Protein AF-A0A059BE63-F1 (afdb_monomer_lite)

pLDDT: mean 79.91, std 13.79, range [53.84, 94.5]

Sequence (77 aa):
MQCEGSNLLLGNSTSTSCNRTTCAYAGYMNQTILTVLVNDNTCPVSNSFAMKDSFRAFSWNVFLILILPLLSFHHIQ

Structure (mmCIF, N/CA/C/O backbone):
data_AF-A0A059BE63-F1
#
_entry.id   AF-A0A059BE63-F1
#
loop_
_atom_site.group_PDB
_atom_site.id
_atom_site.type_symbol
_atom_site.label_atom_id
_atom_site.label_alt_id
_atom_site.label_comp_id
_atom_site.label_asym_id
_atom_site.label_entity_id
_atom_site.label_seq_id
_atom_site.pdbx_PDB_ins_code
_atom_site.Cartn_x
_atom_site.Cartn_y
_atom_site.Cartn_z
_atom_site.occupancy
_atom_site.B_iso_or_equiv
_atom_site.auth_seq_id
_atom_site.auth_comp_id
_atom_site.auth_asym_id
_atom_site.auth_atom_id
_atom_site.pdbx_PDB_model_num
ATOM 1 N N . MET A 1 1 ? -7.607 3.985 14.780 1.00 82.12 1 MET A N 1
ATOM 2 C CA . MET A 1 1 ? -8.065 2.585 14.911 1.00 82.12 1 MET A CA 1
ATOM 3 C C . MET A 1 1 ? -6.908 1.661 14.568 1.00 82.12 1 MET A C 1
ATOM 5 O O . MET A 1 1 ? -6.239 1.911 13.569 1.00 82.12 1 MET A O 1
ATOM 9 N N . GLN A 1 2 ? -6.610 0.703 15.444 1.00 87.38 2 GLN A N 1
ATOM 10 C CA . GLN A 1 2 ? -5.551 -0.293 15.258 1.00 87.38 2 GLN A CA 1
ATOM 11 C C . GLN A 1 2 ? -6.131 -1.517 14.545 1.00 87.38 2 GLN A C 1
ATOM 13 O O . GLN A 1 2 ? -7.303 -1.832 14.743 1.00 87.38 2 GLN A O 1
ATOM 18 N N . CYS A 1 3 ? -5.326 -2.167 13.710 1.00 90.25 3 CYS A N 1
ATOM 19 C CA . CYS A 1 3 ? -5.692 -3.428 13.090 1.00 90.25 3 CYS A CA 1
ATOM 20 C C . CYS A 1 3 ? -5.565 -4.604 14.061 1.00 90.25 3 CYS A C 1
ATOM 22 O O . CYS A 1 3 ? -4.507 -4.793 14.659 1.00 90.25 3 CYS A O 1
ATOM 24 N N . GLU A 1 4 ? -6.602 -5.439 14.127 1.00 86.00 4 GLU A N 1
ATOM 25 C CA . GLU A 1 4 ? -6.590 -6.722 14.844 1.00 86.00 4 GLU A CA 1
ATOM 26 C C . GLU A 1 4 ? -5.372 -7.573 14.447 1.00 86.00 4 GLU A C 1
ATOM 28 O O . GLU A 1 4 ? -5.093 -7.765 13.264 1.00 86.00 4 GLU A O 1
ATOM 33 N N . GLY A 1 5 ? -4.623 -8.071 15.436 1.00 84.81 5 GLY A N 1
ATOM 34 C CA . GLY A 1 5 ? -3.443 -8.915 15.207 1.00 84.81 5 GLY A CA 1
ATOM 35 C C . GLY A 1 5 ? -2.146 -8.171 14.861 1.00 84.81 5 GLY A C 1
ATOM 36 O O . GLY A 1 5 ? -1.155 -8.815 14.517 1.00 84.81 5 GLY A O 1
ATOM 37 N N . SER A 1 6 ? -2.105 -6.836 14.959 1.00 88.38 6 SER A N 1
ATOM 38 C CA . SER A 1 6 ? -0.866 -6.068 14.768 1.00 88.38 6 SER A CA 1
ATOM 39 C C . SER A 1 6 ? -0.845 -4.752 15.545 1.00 88.38 6 SER A C 1
ATOM 41 O O . SER A 1 6 ? -1.875 -4.237 15.960 1.00 88.38 6 SER A O 1
ATOM 43 N N . ASN A 1 7 ? 0.336 -4.138 15.651 1.00 91.31 7 ASN A N 1
ATOM 44 C CA . ASN A 1 7 ? 0.467 -2.779 16.182 1.00 91.31 7 ASN A CA 1
ATOM 45 C C . ASN A 1 7 ? 0.250 -1.683 15.119 1.00 91.31 7 ASN A C 1
ATOM 47 O O . ASN A 1 7 ? 0.530 -0.510 15.374 1.00 91.31 7 ASN A O 1
ATOM 51 N N . LEU A 1 8 ? -0.233 -2.040 13.924 1.00 90.62 8 LEU A N 1
ATOM 52 C CA . LEU A 1 8 ? -0.442 -1.098 12.829 1.00 90.62 8 LEU A CA 1
ATOM 53 C C . LEU A 1 8 ? -1.746 -0.323 13.016 1.00 90.62 8 LEU A C 1
ATOM 55 O O . LEU A 1 8 ? -2.807 -0.886 13.275 1.00 90.62 8 LEU A O 1
ATOM 59 N N . LEU A 1 9 ? -1.661 0.991 12.842 1.00 93.25 9 LEU A N 1
ATOM 60 C CA . LEU A 1 9 ? -2.817 1.877 12.759 1.00 93.25 9 LEU A CA 1
ATOM 61 C C . LEU A 1 9 ? -3.335 1.915 11.322 1.00 93.25 9 LEU A C 1
ATOM 63 O O . LEU A 1 9 ? -2.559 1.710 10.391 1.00 93.25 9 LEU A O 1
ATOM 67 N N . LEU A 1 10 ? -4.620 2.220 11.138 1.00 92.75 10 LEU A N 1
ATOM 68 C CA . LEU A 1 10 ? -5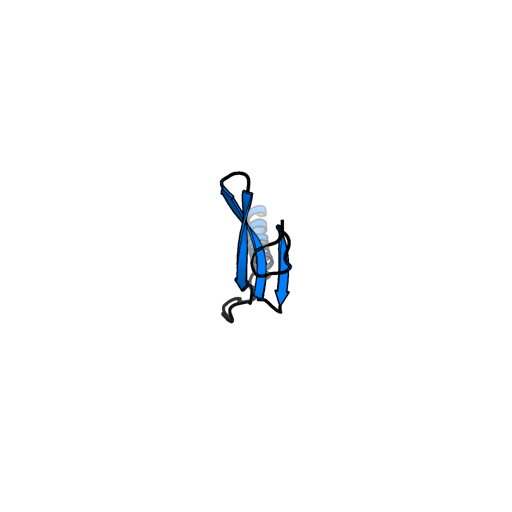.209 2.396 9.808 1.00 92.75 10 LEU A CA 1
ATOM 69 C C . LEU A 1 10 ? -4.360 3.314 8.922 1.00 92.75 10 LEU A C 1
ATOM 71 O O . LEU A 1 10 ? -4.027 4.430 9.318 1.00 92.75 10 LEU A O 1
ATOM 75 N N . GLY A 1 11 ? -4.057 2.838 7.716 1.00 89.25 11 GLY A N 1
ATOM 76 C CA . GLY A 1 11 ? -3.240 3.538 6.727 1.00 89.25 11 GLY A CA 1
ATOM 77 C C . GLY A 1 11 ? -1.735 3.389 6.948 1.00 89.25 11 GLY A C 1
ATOM 78 O O . GLY A 1 11 ? -0.960 3.763 6.072 1.00 89.25 11 GLY A O 1
ATOM 79 N N . ASN A 1 12 ? -1.308 2.823 8.079 1.00 93.62 12 ASN A N 1
ATOM 80 C CA . ASN A 1 12 ? 0.096 2.584 8.362 1.00 93.62 12 ASN A CA 1
ATOM 81 C C . ASN A 1 12 ? 0.544 1.238 7.783 1.00 93.62 12 ASN A C 1
ATOM 83 O O . ASN A 1 12 ? -0.211 0.256 7.774 1.00 93.62 12 ASN A O 1
ATOM 87 N N . SER A 1 13 ? 1.794 1.193 7.333 1.00 90.94 13 SER A N 1
ATOM 88 C CA . SER A 1 13 ? 2.387 -0.004 6.746 1.00 90.94 13 SER A CA 1
ATOM 89 C C . SER A 1 13 ? 3.761 -0.277 7.333 1.00 90.94 13 SER A C 1
ATOM 91 O O . SER A 1 13 ? 4.572 0.633 7.486 1.00 90.94 13 SER A O 1
ATOM 93 N N . THR A 1 14 ? 4.055 -1.545 7.580 1.00 92.50 14 THR A N 1
ATOM 94 C CA . THR A 1 14 ? 5.406 -2.031 7.872 1.00 92.50 14 THR A CA 1
ATOM 95 C C . THR A 1 14 ? 5.928 -2.803 6.678 1.00 92.50 14 THR A C 1
ATOM 97 O O . THR A 1 14 ? 5.197 -3.585 6.075 1.00 92.50 14 THR A O 1
ATOM 100 N N . SER A 1 15 ? 7.192 -2.579 6.332 1.00 90.19 15 SER A N 1
ATOM 101 C CA . SER A 1 15 ? 7.834 -3.236 5.193 1.00 90.19 15 SER A CA 1
ATOM 102 C C . SER A 1 15 ? 9.036 -4.028 5.686 1.00 90.19 15 SER A C 1
ATOM 104 O O . SER A 1 15 ? 9.898 -3.473 6.367 1.00 90.19 15 SER A O 1
ATOM 106 N N . THR A 1 16 ? 9.102 -5.302 5.320 1.00 89.25 16 THR A N 1
ATOM 107 C CA . THR A 1 16 ? 10.240 -6.180 5.589 1.00 89.25 16 THR A CA 1
ATOM 108 C C . THR A 1 16 ? 10.758 -6.669 4.244 1.00 89.25 16 THR A C 1
ATOM 110 O O . THR A 1 16 ? 10.151 -7.534 3.611 1.00 89.25 16 THR A O 1
ATOM 113 N N . SER A 1 17 ? 11.870 -6.086 3.782 1.00 87.88 17 SER A N 1
ATOM 114 C CA . SER A 1 17 ? 12.333 -6.233 2.395 1.00 87.88 17 SER A CA 1
ATOM 115 C C . SER A 1 17 ? 11.240 -5.771 1.416 1.00 87.88 17 SER A C 1
ATOM 117 O O . SER A 1 17 ? 10.813 -4.621 1.494 1.00 87.88 17 SER A O 1
ATOM 119 N N . CYS A 1 18 ? 10.771 -6.639 0.524 1.00 88.44 18 CYS A N 1
ATOM 120 C CA . CYS A 1 18 ? 9.704 -6.342 -0.424 1.00 88.44 18 CYS A CA 1
ATOM 121 C C . CYS A 1 18 ? 8.329 -6.917 -0.039 1.00 88.44 18 CYS A C 1
ATOM 123 O O . CYS A 1 18 ? 7.370 -6.743 -0.786 1.00 88.44 18 CYS A O 1
ATOM 125 N N . ASN A 1 19 ? 8.197 -7.505 1.155 1.00 91.62 19 ASN A N 1
ATOM 126 C CA . ASN A 1 19 ? 6.890 -7.758 1.756 1.00 91.62 19 ASN A CA 1
ATOM 127 C C . ASN A 1 19 ? 6.439 -6.528 2.547 1.00 91.62 19 ASN A C 1
ATOM 129 O O . ASN A 1 19 ? 7.135 -6.072 3.457 1.00 91.62 19 ASN A O 1
ATOM 133 N N . ARG A 1 20 ? 5.256 -6.015 2.226 1.00 92.06 20 ARG A N 1
ATOM 134 C CA . ARG A 1 20 ? 4.617 -4.890 2.900 1.00 92.06 20 ARG A CA 1
ATOM 135 C C . ARG A 1 20 ? 3.320 -5.359 3.542 1.00 92.06 20 ARG A C 1
ATOM 137 O O . ARG A 1 20 ? 2.423 -5.842 2.863 1.00 92.06 20 ARG A O 1
ATOM 144 N N . THR A 1 21 ? 3.196 -5.154 4.844 1.00 93.56 21 THR A N 1
ATOM 145 C CA . THR A 1 21 ? 1.950 -5.366 5.580 1.00 93.56 21 THR A CA 1
ATOM 146 C C . THR A 1 21 ? 1.320 -4.011 5.861 1.00 93.56 21 THR A C 1
ATOM 148 O O . THR A 1 21 ? 1.957 -3.144 6.458 1.00 93.56 21 THR A O 1
ATOM 151 N N . THR A 1 22 ? 0.081 -3.807 5.430 1.00 94.06 22 THR A N 1
ATOM 152 C CA . THR A 1 22 ? -0.657 -2.549 5.580 1.00 94.06 22 THR A CA 1
ATOM 153 C C . THR A 1 22 ? -1.940 -2.787 6.354 1.00 94.06 22 THR A C 1
ATOM 155 O O . THR A 1 22 ? -2.662 -3.744 6.083 1.00 94.06 22 THR A O 1
ATOM 158 N N . CYS A 1 23 ? -2.255 -1.896 7.291 1.00 94.50 23 CYS A N 1
ATOM 159 C CA . CYS A 1 23 ? -3.563 -1.884 7.930 1.00 94.50 23 CYS A CA 1
ATOM 160 C C . CYS A 1 23 ? -4.560 -1.101 7.068 1.00 94.50 23 CYS A C 1
ATOM 162 O O . CYS A 1 23 ? -4.462 0.125 6.956 1.00 94.50 23 CYS A O 1
ATOM 164 N N . ALA A 1 24 ? -5.512 -1.800 6.456 1.00 93.94 24 ALA A N 1
ATOM 165 C CA . ALA A 1 24 ? -6.504 -1.223 5.557 1.00 93.94 24 ALA A CA 1
ATOM 166 C C . ALA A 1 24 ? -7.906 -1.199 6.182 1.00 93.94 24 ALA A C 1
ATOM 168 O O . ALA A 1 24 ? -8.218 -1.922 7.129 1.00 93.94 24 ALA A O 1
ATOM 169 N N . TYR A 1 25 ? -8.762 -0.341 5.633 1.00 94.44 25 TYR A N 1
ATOM 170 C CA . TYR A 1 25 ? -10.175 -0.272 5.987 1.00 94.44 25 TYR A CA 1
ATOM 171 C C . TYR A 1 25 ? -10.920 -1.453 5.353 1.00 94.44 25 TYR A C 1
ATOM 173 O O . TYR A 1 25 ? -10.836 -1.648 4.143 1.00 94.44 25 TYR A O 1
ATOM 181 N N . ALA A 1 26 ? -11.655 -2.217 6.160 1.00 93.50 26 ALA A N 1
ATOM 182 C CA . ALA A 1 26 ? -12.409 -3.390 5.714 1.00 93.50 26 ALA A CA 1
ATOM 183 C C . ALA A 1 26 ? -13.923 -3.140 5.615 1.00 93.50 26 ALA A C 1
ATOM 185 O O . ALA A 1 26 ? -14.643 -3.940 5.024 1.00 93.50 26 ALA A O 1
ATOM 186 N N . GLY A 1 27 ? -14.422 -2.047 6.194 1.00 93.06 27 GLY A N 1
ATOM 187 C CA . GLY A 1 27 ? -15.845 -1.727 6.192 1.00 93.06 27 GLY A CA 1
ATOM 188 C C . GLY A 1 27 ? -16.293 -1.019 7.460 1.00 93.06 27 GLY A C 1
ATOM 189 O O . GLY A 1 27 ? -15.497 -0.676 8.332 1.00 93.06 27 GLY A O 1
ATOM 190 N N . TYR A 1 28 ? -17.599 -0.828 7.568 1.00 93.25 28 TYR A N 1
ATOM 191 C CA . TYR A 1 28 ? -18.243 -0.264 8.742 1.00 93.25 28 TYR A CA 1
ATOM 192 C C . TYR A 1 28 ? -19.470 -1.101 9.071 1.00 93.25 28 TYR A C 1
ATOM 194 O O . TYR A 1 28 ? -20.296 -1.374 8.200 1.00 93.25 28 TYR A O 1
ATOM 202 N N . MET A 1 29 ? -19.578 -1.520 10.326 1.00 94.00 29 MET A N 1
ATOM 203 C CA . MET A 1 29 ? -20.683 -2.338 10.806 1.00 94.00 29 MET A CA 1
ATOM 204 C C . MET A 1 29 ? -21.016 -1.931 12.236 1.00 94.00 29 MET A C 1
ATOM 206 O O . MET A 1 29 ? -20.120 -1.821 13.067 1.00 94.00 29 MET A O 1
ATOM 210 N N . ASN A 1 30 ? -22.302 -1.715 12.530 1.00 93.62 30 ASN A N 1
ATOM 211 C CA . ASN A 1 30 ? -22.796 -1.428 13.882 1.00 93.62 30 ASN A CA 1
ATOM 212 C C . ASN A 1 30 ? -21.971 -0.359 14.623 1.00 93.62 30 ASN A C 1
ATOM 214 O O . ASN A 1 30 ? -21.511 -0.585 15.737 1.00 93.62 30 ASN A O 1
ATOM 218 N N . GLN A 1 31 ? -21.752 0.799 13.996 1.00 91.94 31 GLN A N 1
ATOM 219 C CA . GLN A 1 31 ? -20.989 1.911 14.591 1.00 91.94 31 GLN A CA 1
ATOM 220 C C . 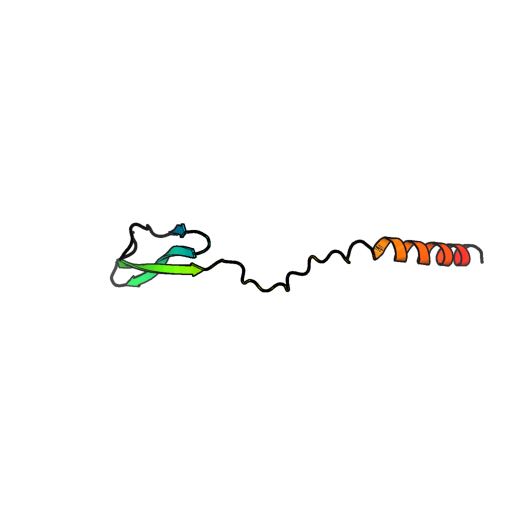GLN A 1 31 ? -19.499 1.651 14.825 1.00 91.94 31 GLN A C 1
ATOM 222 O O . GLN A 1 31 ? -18.808 2.497 15.387 1.00 91.94 31 GLN A O 1
ATOM 227 N N . THR A 1 32 ? -18.981 0.541 14.309 1.00 91.06 32 THR A N 1
ATOM 228 C CA . THR A 1 32 ? -17.581 0.153 14.447 1.00 91.06 32 THR A CA 1
ATOM 229 C C . THR A 1 32 ? -16.927 0.096 13.076 1.00 91.06 32 THR A C 1
ATOM 231 O O . THR A 1 32 ? -17.489 -0.445 12.120 1.00 91.06 32 THR A O 1
ATOM 234 N N . ILE A 1 33 ? -15.726 0.664 12.968 1.00 91.75 33 ILE A N 1
ATOM 235 C CA . ILE A 1 33 ? -14.934 0.561 11.748 1.00 91.75 33 ILE A CA 1
ATOM 236 C C . ILE A 1 33 ? -14.156 -0.752 11.771 1.00 91.75 33 ILE A C 1
ATOM 238 O O . ILE A 1 33 ? -13.388 -1.015 12.696 1.00 91.75 33 ILE A O 1
ATOM 242 N N . LEU A 1 34 ? -14.338 -1.552 10.729 1.00 93.00 34 LEU A N 1
ATOM 243 C CA . LEU A 1 34 ? -13.626 -2.800 10.523 1.00 93.00 34 LEU A CA 1
ATOM 244 C C . LEU A 1 34 ? -12.295 -2.515 9.830 1.00 93.00 34 LEU A C 1
ATOM 246 O O . LEU A 1 34 ? -12.208 -1.719 8.891 1.00 93.00 34 LEU A O 1
ATOM 250 N N . THR A 1 35 ? -11.252 -3.187 10.293 1.00 94.50 35 THR A N 1
ATOM 251 C CA . THR A 1 35 ? -9.902 -3.102 9.740 1.00 94.50 35 THR A CA 1
ATOM 252 C C . THR A 1 35 ? -9.409 -4.482 9.345 1.00 94.50 35 THR A C 1
ATOM 254 O O . THR A 1 35 ? -9.877 -5.486 9.878 1.00 94.50 35 THR A O 1
ATOM 257 N N . VAL A 1 36 ? -8.471 -4.535 8.406 1.00 93.62 36 VAL A N 1
ATOM 258 C CA . VAL A 1 36 ? -7.854 -5.786 7.961 1.00 93.62 36 VAL A CA 1
ATOM 259 C C . VAL A 1 36 ? -6.376 -5.572 7.664 1.00 93.62 36 VAL A C 1
ATOM 261 O O . VAL A 1 36 ? -5.981 -4.518 7.160 1.00 93.62 36 VAL A O 1
ATOM 264 N N . LEU A 1 37 ? -5.554 -6.578 7.964 1.00 94.19 37 LEU A N 1
ATOM 265 C CA . LEU A 1 37 ? -4.174 -6.616 7.493 1.00 94.19 37 LEU A CA 1
ATOM 266 C C . LEU A 1 37 ? -4.147 -7.107 6.052 1.00 94.19 37 LEU A C 1
ATOM 268 O O . LEU A 1 37 ? -4.579 -8.219 5.754 1.00 94.19 37 LEU A O 1
ATOM 272 N N . VAL A 1 38 ? -3.573 -6.291 5.181 1.00 93.00 38 VAL A N 1
ATOM 273 C CA . VAL A 1 38 ? -3.281 -6.650 3.797 1.00 93.00 38 VAL A CA 1
ATOM 274 C C . VAL A 1 38 ? -1.785 -6.882 3.685 1.00 93.00 38 VAL A C 1
ATOM 276 O O . VAL A 1 38 ? -0.995 -6.045 4.125 1.00 93.00 38 VAL A O 1
ATOM 279 N N . ASN A 1 39 ? -1.397 -8.029 3.137 1.00 92.75 39 ASN A N 1
ATOM 280 C CA . ASN A 1 39 ? -0.000 -8.387 2.958 1.00 92.75 39 ASN A CA 1
ATOM 281 C C . ASN A 1 39 ? 0.323 -8.454 1.465 1.00 92.75 39 ASN A C 1
ATOM 283 O O . ASN A 1 39 ? -0.094 -9.387 0.782 1.00 92.75 39 ASN A O 1
ATOM 287 N N . ASP A 1 40 ? 1.083 -7.477 0.987 1.00 89.81 40 ASP A N 1
ATOM 288 C CA . ASP A 1 40 ? 1.457 -7.330 -0.413 1.00 89.81 40 ASP A CA 1
ATOM 289 C C . ASP A 1 40 ? 2.939 -7.666 -0.596 1.00 89.81 40 ASP A C 1
ATOM 291 O O . ASP A 1 40 ? 3.789 -7.219 0.176 1.00 89.81 40 ASP A O 1
ATOM 295 N N . ASN A 1 41 ? 3.267 -8.436 -1.634 1.00 89.19 41 ASN A N 1
ATOM 296 C CA . ASN A 1 41 ? 4.648 -8.679 -2.039 1.00 89.19 41 ASN A CA 1
ATOM 297 C C . ASN A 1 41 ? 4.954 -7.862 -3.295 1.00 89.19 41 ASN A C 1
ATOM 299 O O . ASN A 1 41 ? 4.407 -8.128 -4.364 1.00 89.19 41 ASN A O 1
ATOM 303 N N . THR A 1 42 ? 5.842 -6.882 -3.172 1.00 84.88 42 THR A N 1
ATOM 304 C CA . THR A 1 42 ? 6.274 -6.028 -4.283 1.00 84.88 42 THR A CA 1
ATOM 305 C C . THR A 1 42 ? 7.655 -6.41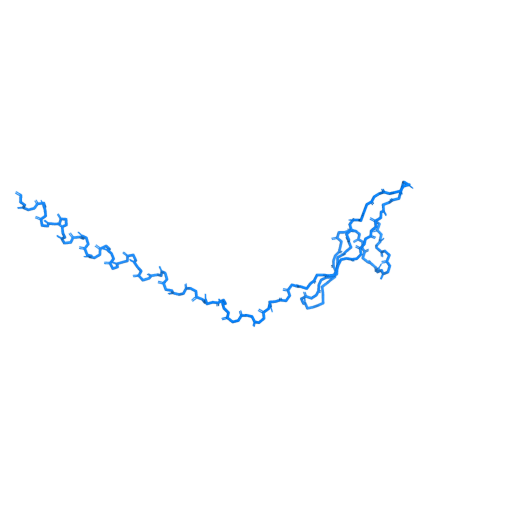9 -4.806 1.00 84.88 42 THR A C 1
ATOM 307 O O . THR A 1 42 ? 8.305 -5.605 -5.466 1.00 84.88 42 THR A O 1
ATOM 310 N N . CYS A 1 43 ? 8.159 -7.618 -4.489 1.00 84.19 43 CYS A N 1
ATOM 311 C CA . CYS A 1 43 ? 9.454 -8.049 -5.003 1.00 84.19 43 CYS A CA 1
ATOM 312 C C . CYS A 1 43 ? 9.380 -8.153 -6.534 1.00 84.19 43 CYS A C 1
ATOM 314 O O . CYS A 1 43 ? 8.399 -8.686 -7.065 1.00 84.19 43 CYS A O 1
ATOM 316 N N . PRO A 1 44 ? 10.411 -7.688 -7.261 1.00 76.25 44 PRO A N 1
ATOM 317 C CA . PRO A 1 44 ? 10.489 -7.942 -8.686 1.00 76.25 44 PRO A CA 1
ATOM 318 C C . PRO A 1 44 ? 10.485 -9.455 -8.901 1.00 76.25 44 PRO A C 1
ATOM 320 O O . PRO A 1 44 ? 11.317 -10.178 -8.350 1.00 76.25 44 PRO A O 1
ATOM 323 N N . VAL A 1 45 ? 9.541 -9.942 -9.703 1.00 73.94 45 VAL A N 1
ATOM 324 C CA . VAL A 1 45 ? 9.638 -11.296 -10.243 1.00 73.94 45 VAL A CA 1
ATOM 325 C C . VAL A 1 45 ? 10.924 -11.328 -11.061 1.00 73.94 45 VAL A C 1
ATOM 327 O O . VAL A 1 45 ? 11.135 -10.437 -11.886 1.00 73.94 45 VAL A O 1
ATOM 330 N N . SER A 1 46 ? 11.784 -12.328 -10.843 1.00 66.44 46 SER A N 1
ATOM 331 C CA . SER A 1 46 ? 12.953 -12.610 -11.688 1.00 66.44 46 SER A CA 1
ATOM 332 C C . SER A 1 46 ? 12.513 -13.060 -13.085 1.00 66.44 46 SER A C 1
ATOM 334 O O . SER A 1 46 ? 12.800 -14.164 -13.525 1.00 66.44 46 SER A O 1
ATOM 336 N N . ASN A 1 47 ? 11.791 -12.203 -13.792 1.00 60.62 47 ASN A N 1
ATOM 337 C CA . ASN A 1 47 ? 11.537 -12.317 -15.206 1.00 60.62 47 ASN A CA 1
ATOM 338 C C . ASN A 1 47 ? 12.551 -11.398 -15.876 1.00 60.62 47 ASN A C 1
ATOM 340 O O . ASN A 1 47 ? 12.396 -10.179 -15.922 1.00 60.62 47 ASN A O 1
ATOM 344 N N . SER A 1 48 ? 13.607 -12.009 -16.397 1.00 59.19 48 SER A N 1
ATOM 345 C CA . SER A 1 48 ? 14.703 -11.404 -17.163 1.00 59.19 48 SER A CA 1
ATOM 346 C C . SER A 1 48 ? 14.262 -10.729 -18.478 1.00 59.19 48 SER A C 1
ATOM 348 O O . SER A 1 48 ? 15.099 -10.391 -19.309 1.00 59.19 48 SER A O 1
ATOM 350 N N . PHE A 1 49 ? 12.962 -10.487 -18.669 1.00 59.94 49 PHE A N 1
ATOM 351 C CA . PHE A 1 49 ? 12.375 -9.868 -19.858 1.00 59.94 49 PHE A CA 1
ATOM 352 C C . PHE A 1 49 ? 12.316 -8.338 -19.799 1.00 59.94 49 PHE A C 1
ATOM 354 O O . PHE A 1 49 ? 11.859 -7.717 -20.757 1.00 59.94 49 PHE A O 1
ATOM 361 N N . ALA A 1 50 ? 12.791 -7.704 -18.722 1.00 59.75 50 ALA A N 1
ATOM 362 C CA . ALA A 1 50 ? 13.056 -6.266 -18.720 1.00 59.75 50 ALA A CA 1
ATOM 363 C C . ALA A 1 50 ? 14.305 -5.984 -19.572 1.00 59.75 50 ALA A C 1
ATOM 365 O O . ALA A 1 50 ? 15.390 -5.688 -19.070 1.00 59.75 50 ALA A O 1
ATOM 366 N N . MET A 1 51 ? 14.163 -6.144 -20.887 1.00 61.72 51 MET A N 1
ATOM 367 C CA . MET A 1 51 ? 15.182 -5.763 -21.845 1.00 61.72 51 MET A CA 1
ATOM 368 C C . MET A 1 51 ? 15.325 -4.246 -21.744 1.00 61.72 51 MET A C 1
ATOM 370 O O . MET A 1 51 ? 14.372 -3.502 -21.970 1.00 61.72 51 MET A O 1
ATOM 374 N N . LYS A 1 52 ? 16.511 -3.782 -21.344 1.00 56.84 52 LYS A N 1
ATOM 375 C CA . LYS A 1 52 ? 16.873 -2.368 -21.418 1.00 56.84 52 LYS A CA 1
ATOM 376 C C . LYS A 1 52 ? 16.732 -1.973 -22.887 1.00 56.84 52 LYS A C 1
ATOM 378 O O . LYS A 1 52 ? 17.543 -2.409 -23.699 1.00 56.84 52 LYS A O 1
ATOM 383 N N . ASP A 1 53 ? 15.689 -1.222 -23.227 1.00 56.62 53 ASP A N 1
ATOM 384 C CA . ASP A 1 53 ? 15.421 -0.782 -24.596 1.00 56.62 53 ASP A CA 1
ATOM 385 C C . ASP A 1 53 ? 16.472 0.263 -25.003 1.00 56.62 53 ASP A C 1
ATOM 387 O O . ASP A 1 53 ? 16.268 1.474 -24.930 1.00 56.62 53 ASP A O 1
ATOM 391 N N . SER A 1 54 ? 17.676 -0.211 -25.335 1.00 58.66 54 SER A N 1
ATOM 392 C CA . SER A 1 54 ? 18.797 0.626 -25.762 1.00 58.66 54 SER A CA 1
ATOM 393 C C . SER A 1 54 ? 18.788 0.888 -27.267 1.00 58.66 54 SER A C 1
ATOM 395 O O . SER A 1 54 ? 19.726 1.500 -27.773 1.00 58.66 54 SER A O 1
ATOM 397 N N . PHE A 1 55 ? 17.768 0.432 -28.000 1.00 57.75 55 PHE A N 1
ATOM 398 C CA . PHE A 1 55 ? 17.759 0.489 -29.465 1.00 57.75 55 PHE A CA 1
ATOM 399 C C . PHE A 1 55 ? 17.011 1.691 -30.046 1.00 57.75 55 PHE A C 1
ATOM 401 O O . PHE A 1 55 ? 17.003 1.882 -31.261 1.00 57.75 55 PHE A O 1
ATOM 408 N N . ARG A 1 56 ? 16.441 2.569 -29.213 1.00 56.31 56 ARG A N 1
ATOM 409 C CA . ARG A 1 56 ? 15.617 3.686 -29.706 1.00 56.31 56 ARG A CA 1
ATOM 410 C C . ARG A 1 56 ? 16.365 4.999 -29.965 1.00 56.31 56 ARG A C 1
ATOM 412 O O . ARG A 1 56 ? 15.783 5.924 -30.524 1.00 56.31 56 ARG A O 1
ATOM 419 N N . ALA A 1 57 ? 17.653 5.084 -29.623 1.00 56.19 57 ALA A N 1
ATOM 420 C CA . ALA A 1 57 ? 18.460 6.291 -29.845 1.00 56.19 57 ALA A CA 1
ATOM 421 C C . ALA A 1 57 ? 19.097 6.375 -31.250 1.00 56.19 57 ALA A C 1
ATOM 423 O O . ALA A 1 57 ? 19.602 7.427 -31.632 1.00 56.19 57 ALA A O 1
ATOM 424 N N . PHE A 1 58 ? 19.063 5.295 -32.040 1.00 56.00 58 PHE A N 1
ATOM 425 C CA . PHE A 1 58 ? 19.785 5.224 -33.319 1.00 56.00 58 PHE A CA 1
ATOM 426 C C . PHE A 1 58 ? 18.945 5.636 -34.548 1.00 56.00 58 PHE A C 1
ATOM 428 O O . PHE A 1 58 ? 19.489 5.896 -35.616 1.00 56.00 58 PHE A O 1
ATOM 435 N N . SER A 1 59 ? 17.616 5.739 -34.415 1.00 64.56 59 SER A N 1
ATOM 436 C CA . SER A 1 59 ? 16.710 5.801 -35.577 1.00 64.56 59 SER A CA 1
ATOM 437 C C . SER A 1 59 ? 16.513 7.191 -36.201 1.00 64.56 59 SER A C 1
ATOM 439 O O . SER A 1 59 ? 16.090 7.270 -37.351 1.00 64.56 59 SER A O 1
ATOM 441 N N . TRP A 1 60 ? 16.788 8.289 -35.489 1.00 60.59 60 TRP A N 1
ATOM 442 C CA . TRP A 1 60 ? 16.405 9.631 -35.965 1.00 60.59 60 TRP A CA 1
ATOM 443 C C . TRP A 1 60 ? 17.480 10.315 -36.818 1.00 60.59 60 TRP A C 1
ATOM 445 O O . TRP A 1 60 ? 17.157 10.935 -37.828 1.00 60.59 60 TRP A O 1
ATOM 455 N N . ASN A 1 61 ? 18.761 10.146 -36.474 1.00 68.12 61 ASN A N 1
ATOM 456 C CA . ASN A 1 61 ? 19.858 10.760 -37.231 1.00 68.12 61 ASN A CA 1
ATOM 457 C C . ASN A 1 61 ? 20.023 10.134 -38.625 1.00 68.12 61 ASN A C 1
ATOM 459 O O . ASN A 1 61 ? 20.270 10.847 -39.591 1.00 68.12 61 ASN A O 1
ATOM 463 N N . VAL A 1 62 ? 19.8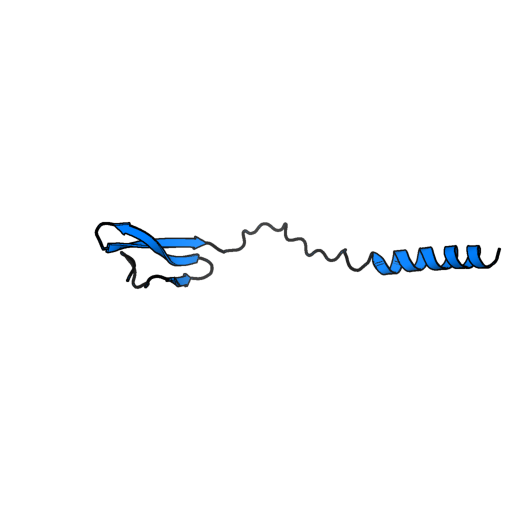26 8.816 -38.750 1.00 68.81 62 VAL A N 1
ATOM 464 C CA . VAL A 1 62 ? 19.927 8.109 -40.040 1.00 68.81 62 VAL A CA 1
ATOM 465 C C . VAL A 1 62 ? 18.827 8.553 -41.004 1.00 68.81 62 VAL A C 1
ATOM 467 O O . VAL A 1 62 ? 19.093 8.753 -42.186 1.00 68.81 62 VAL A O 1
ATOM 470 N N . PHE A 1 63 ? 17.606 8.754 -40.498 1.00 66.62 63 PHE A N 1
ATOM 471 C CA . PHE A 1 63 ? 16.486 9.187 -41.327 1.00 66.62 63 PHE A CA 1
ATOM 472 C C . PHE A 1 63 ? 16.749 10.577 -41.915 1.00 66.62 63 PHE A C 1
ATOM 474 O O . PHE A 1 63 ? 16.650 10.738 -43.124 1.00 66.62 63 PHE A O 1
ATOM 481 N N . LEU A 1 64 ? 17.189 11.543 -41.098 1.00 71.94 64 LEU A N 1
ATOM 482 C CA . LEU A 1 64 ? 17.481 12.912 -41.549 1.00 71.94 64 LEU A CA 1
ATOM 483 C C . LEU A 1 64 ? 18.591 12.975 -42.611 1.00 71.94 64 LEU A C 1
ATOM 485 O O . LEU A 1 64 ? 18.456 13.720 -43.580 1.00 71.94 64 LEU A O 1
ATOM 489 N N . ILE A 1 65 ? 19.645 12.161 -42.481 1.00 77.50 65 ILE A N 1
ATOM 490 C CA . ILE A 1 65 ? 20.754 12.119 -43.452 1.00 77.50 65 ILE A CA 1
ATOM 491 C C . ILE A 1 65 ? 20.277 11.662 -44.845 1.00 77.50 65 ILE A C 1
ATOM 493 O O . ILE A 1 65 ? 20.805 12.133 -45.850 1.00 77.50 65 ILE A O 1
ATOM 497 N N . LEU A 1 66 ? 19.261 10.796 -44.929 1.00 76.56 66 LEU A N 1
ATOM 498 C CA . LEU A 1 66 ? 18.728 10.290 -46.202 1.00 76.56 66 LEU A CA 1
ATOM 499 C C . LEU A 1 66 ? 17.797 11.279 -46.921 1.00 76.56 66 LEU A C 1
ATOM 501 O O . LEU A 1 66 ? 17.761 11.294 -48.150 1.00 76.56 66 LEU A O 1
ATOM 505 N N . ILE A 1 67 ? 17.053 12.114 -46.188 1.00 79.69 67 ILE A N 1
ATOM 506 C CA . ILE A 1 67 ? 16.062 13.030 -46.795 1.00 79.69 67 ILE A CA 1
ATOM 507 C C . ILE A 1 67 ? 16.700 14.321 -47.315 1.00 79.69 67 ILE A C 1
ATOM 509 O O . ILE A 1 67 ? 16.248 14.860 -48.326 1.00 79.69 67 ILE A O 1
ATOM 513 N N . LEU A 1 68 ? 17.747 14.819 -46.646 1.00 78.19 68 LEU A N 1
ATOM 514 C CA . LEU A 1 68 ? 18.446 16.051 -47.035 1.00 78.19 68 LEU A CA 1
ATOM 515 C C . LEU A 1 68 ? 18.912 16.073 -48.508 1.00 78.19 68 LEU A C 1
ATOM 517 O O . LEU A 1 68 ? 18.629 17.062 -49.189 1.00 78.19 68 LEU A O 1
ATOM 521 N N . PRO A 1 69 ? 19.579 15.029 -49.046 1.00 78.50 69 PRO A N 1
ATOM 522 C CA . PRO A 1 69 ? 20.017 15.046 -50.439 1.00 78.50 69 PRO A CA 1
ATOM 523 C C 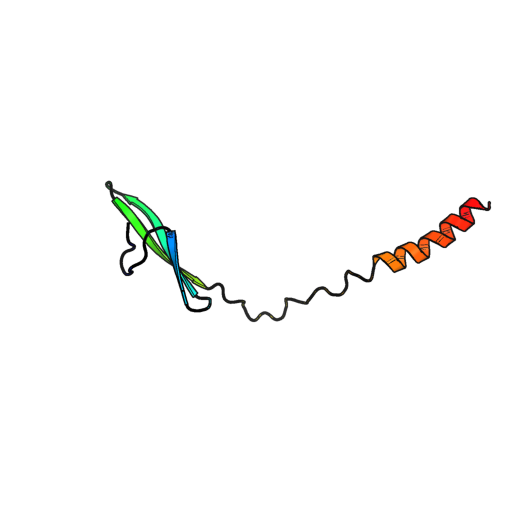. PRO A 1 69 ? 18.833 15.040 -51.416 1.00 78.50 69 PRO A C 1
ATOM 525 O O . PRO A 1 69 ? 18.846 15.800 -52.381 1.00 78.50 69 PRO A O 1
ATOM 528 N N . LEU A 1 70 ? 17.768 14.276 -51.148 1.00 75.88 70 LEU A N 1
ATOM 529 C CA . LEU A 1 70 ? 16.583 14.204 -52.019 1.00 75.88 70 LEU A CA 1
ATOM 530 C C . LEU A 1 70 ? 15.877 15.562 -52.168 1.00 75.88 70 LEU A C 1
ATOM 532 O O . LEU A 1 70 ? 15.461 15.927 -53.266 1.00 75.88 70 LEU A O 1
ATOM 536 N N . LEU A 1 71 ? 15.796 16.334 -51.082 1.00 74.94 71 LEU A N 1
ATOM 537 C CA . LEU A 1 71 ? 15.229 17.685 -51.100 1.00 74.94 71 LEU A CA 1
ATOM 538 C C . LEU A 1 71 ? 16.102 18.668 -51.891 1.00 74.94 71 LEU A C 1
ATOM 540 O O . LEU A 1 71 ? 15.573 19.511 -52.614 1.00 74.94 71 LEU A O 1
ATOM 544 N N . SER A 1 72 ? 17.431 18.540 -51.807 1.00 73.31 72 SER A N 1
ATOM 545 C CA . SER A 1 72 ? 18.344 19.401 -52.569 1.00 73.31 72 SER A CA 1
ATOM 546 C C . SER A 1 72 ? 18.283 19.163 -54.082 1.00 73.31 72 SER A C 1
ATOM 548 O O . SER A 1 72 ? 18.336 20.126 -54.842 1.00 73.31 72 SER A O 1
ATOM 550 N N . PHE A 1 73 ? 18.081 17.918 -54.531 1.00 68.19 73 PHE A N 1
ATOM 551 C CA . PHE A 1 73 ? 17.920 17.611 -55.957 1.00 68.19 73 PHE A CA 1
ATOM 552 C C . PHE A 1 73 ? 16.611 18.163 -56.540 1.00 68.19 73 PHE A C 1
ATOM 554 O O . PHE A 1 73 ? 16.600 18.598 -57.687 1.00 68.19 73 PHE A O 1
ATOM 561 N N . HIS A 1 74 ? 15.528 18.212 -55.758 1.00 64.25 74 HIS A N 1
ATOM 562 C CA . HIS A 1 74 ? 14.248 18.757 -56.223 1.00 64.25 74 HIS A CA 1
ATOM 563 C C . HIS A 1 74 ? 14.243 20.296 -56.323 1.00 64.25 74 HIS A C 1
ATOM 565 O O . HIS A 1 74 ? 13.445 20.861 -57.060 1.00 64.25 74 HIS A O 1
ATOM 571 N N . HIS A 1 75 ? 15.116 20.995 -55.592 1.00 59.06 75 HIS A N 1
ATOM 572 C CA . HIS A 1 75 ? 15.207 22.462 -55.631 1.00 59.06 75 HIS A CA 1
ATOM 573 C C . HIS A 1 75 ? 16.094 22.989 -56.781 1.00 59.06 75 HIS A C 1
ATOM 575 O O . HIS A 1 75 ? 16.156 24.192 -57.018 1.00 59.06 75 HIS A O 1
ATOM 581 N N . ILE A 1 76 ? 16.821 22.103 -57.470 1.00 62.03 76 ILE A N 1
ATOM 582 C CA . ILE A 1 76 ? 17.764 22.443 -58.552 1.00 62.03 76 ILE A CA 1
ATOM 583 C C . ILE A 1 76 ? 17.158 22.214 -59.956 1.00 62.03 76 ILE A C 1
ATOM 585 O O . ILE A 1 76 ? 17.773 22.602 -60.949 1.00 62.03 76 ILE A O 1
ATOM 589 N N . GLN A 1 77 ? 15.951 21.642 -60.046 1.00 53.84 77 GLN A N 1
ATOM 590 C CA . GLN A 1 77 ? 15.174 21.487 -61.285 1.00 53.84 77 GLN A CA 1
ATOM 591 C C . GLN A 1 77 ? 14.086 22.558 -61.390 1.00 53.84 77 GLN A C 1
ATOM 593 O O . GLN A 1 77 ? 13.905 23.086 -62.509 1.00 53.84 77 GLN A O 1
#

Organism: Eucalyptus grandis (NCBI:txid71139)

Secondary structure (DSSP, 8-state):
-BPTTSSPBTT-EEEETTEEEEEEEEEEETTEEEEEEEEEE-PPP--TT-----STTSHHHHHHHHHHHHHHHHT--

Radius of gyration: 28.67 Å; chains: 1; bounding box: 44×35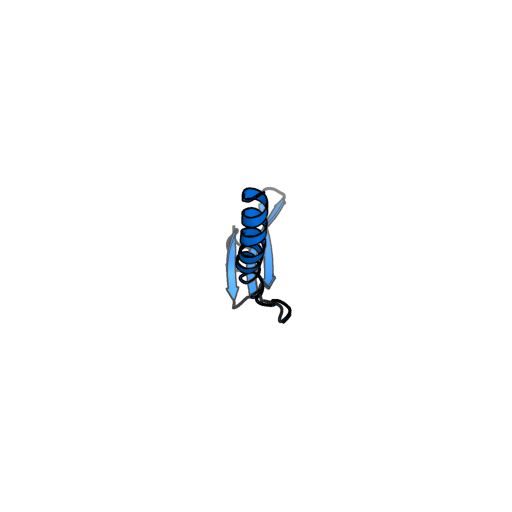×78 Å

Foldseek 3Di:
DAAPPDRADEQDWDDDPQKIWHWYFPQDDPNDTHIDIDIDGPDDDPPPPPPPPPPPPPPPVVVVVVVVVVVVVVVVD